Protein AF-A0A925FPP7-F1 (afdb_monomer_lite)

Structure (mmCIF, N/CA/C/O backbone):
data_AF-A0A925FPP7-F1
#
_entry.id   AF-A0A925FPP7-F1
#
loop_
_atom_site.group_PDB
_atom_site.id
_atom_site.type_symbol
_atom_site.label_atom_id
_atom_site.label_alt_id
_atom_site.label_comp_id
_atom_site.label_asym_id
_atom_site.label_entity_id
_atom_site.label_seq_id
_atom_site.pdbx_PDB_ins_code
_atom_site.Cartn_x
_atom_site.Cartn_y
_atom_site.Cartn_z
_atom_site.occupancy
_atom_site.B_iso_or_equiv
_atom_site.auth_seq_id
_atom_site.auth_comp_id
_atom_site.auth_asym_id
_atom_site.auth_atom_id
_atom_site.pdbx_PDB_model_num
ATOM 1 N N . MET A 1 1 ? 2.018 -11.901 3.552 1.00 64.12 1 MET A N 1
ATOM 2 C CA . MET A 1 1 ? 0.558 -11.932 3.790 1.00 64.12 1 MET A CA 1
ATOM 3 C C . MET A 1 1 ? 0.259 -12.116 5.276 1.00 64.12 1 MET A C 1
ATOM 5 O O . MET A 1 1 ? -0.372 -13.082 5.665 1.00 64.12 1 MET A O 1
ATOM 9 N N . ASN A 1 2 ? 0.713 -11.198 6.130 1.00 80.75 2 ASN A N 1
ATOM 10 C CA . ASN A 1 2 ? 0.509 -11.285 7.588 1.00 80.75 2 ASN A CA 1
ATOM 11 C C . ASN A 1 2 ? -0.369 -10.129 8.094 1.00 80.75 2 ASN A C 1
ATOM 13 O O . ASN A 1 2 ? -0.263 -9.711 9.239 1.00 80.75 2 ASN A O 1
ATOM 17 N N . GLY A 1 3 ? -1.180 -9.561 7.200 1.00 86.56 3 GLY A N 1
ATOM 18 C CA . GLY A 1 3 ? -2.056 -8.431 7.487 1.00 86.56 3 GLY A CA 1
ATOM 19 C C . GLY A 1 3 ? -1.361 -7.070 7.485 1.00 86.56 3 GLY A C 1
ATOM 20 O O . GLY A 1 3 ? -2.043 -6.071 7.618 1.00 86.56 3 GLY A O 1
ATOM 21 N N . GLY A 1 4 ? -0.040 -6.985 7.308 1.00 94.31 4 GLY A N 1
ATOM 22 C CA . GLY A 1 4 ? 0.621 -5.695 7.087 1.00 94.31 4 GLY A CA 1
ATOM 23 C C . GLY A 1 4 ? 0.183 -5.068 5.761 1.00 94.31 4 GLY A C 1
ATOM 24 O O . GLY A 1 4 ? 0.186 -5.756 4.738 1.00 94.31 4 GLY A O 1
ATOM 25 N N . LEU A 1 5 ? -0.178 -3.785 5.795 1.00 96.81 5 LEU A N 1
ATOM 26 C CA . LEU A 1 5 ? -0.475 -2.986 4.607 1.00 96.81 5 LEU A CA 1
ATOM 27 C C . LEU A 1 5 ? 0.808 -2.339 4.089 1.00 96.81 5 LEU A C 1
ATOM 29 O O . LEU A 1 5 ? 1.600 -1.821 4.875 1.00 96.81 5 LEU A O 1
ATOM 33 N N . ASN A 1 6 ? 1.017 -2.403 2.776 1.00 96.50 6 ASN A N 1
ATOM 34 C CA . ASN A 1 6 ? 2.127 -1.724 2.120 1.00 96.50 6 ASN A CA 1
ATOM 35 C C . ASN A 1 6 ? 1.731 -0.276 1.788 1.00 96.50 6 ASN A C 1
ATOM 37 O O . ASN A 1 6 ? 0.573 -0.011 1.459 1.00 96.50 6 ASN A O 1
ATOM 41 N N . PHE A 1 7 ? 2.701 0.629 1.907 1.00 96.88 7 PHE A N 1
ATOM 42 C CA . PHE A 1 7 ? 2.620 2.007 1.451 1.00 96.88 7 PHE A CA 1
ATOM 43 C C . PHE A 1 7 ? 3.973 2.407 0.855 1.00 96.88 7 PHE A C 1
ATOM 45 O O . PHE A 1 7 ? 4.945 2.606 1.586 1.00 96.88 7 PHE A O 1
ATOM 52 N N . SER A 1 8 ? 4.046 2.458 -0.472 1.00 94.25 8 SER A N 1
ATOM 53 C CA . SER A 1 8 ? 5.227 2.876 -1.230 1.00 94.25 8 SER A CA 1
ATOM 54 C C . SER A 1 8 ? 4.824 3.368 -2.618 1.00 94.25 8 SER A C 1
ATOM 56 O O . SER A 1 8 ? 3.664 3.249 -3.011 1.00 94.25 8 SER A O 1
ATOM 58 N N . ILE A 1 9 ? 5.792 3.857 -3.392 1.00 91.31 9 ILE A N 1
ATOM 59 C CA . ILE A 1 9 ? 5.627 4.032 -4.840 1.00 91.31 9 ILE A CA 1
ATOM 60 C C . ILE A 1 9 ? 5.285 2.698 -5.523 1.00 91.31 9 ILE A C 1
ATOM 62 O O . ILE A 1 9 ? 5.575 1.615 -4.992 1.00 91.31 9 ILE A O 1
ATOM 66 N N . LEU A 1 10 ? 4.682 2.779 -6.708 1.00 90.44 10 LEU A N 1
ATOM 67 C CA . LEU A 1 10 ? 4.349 1.626 -7.547 1.00 90.44 10 LEU A CA 1
ATOM 68 C C . LEU A 1 10 ? 5.563 1.142 -8.345 1.00 90.44 10 LEU A C 1
ATOM 70 O O . LEU A 1 10 ? 5.627 1.288 -9.561 1.00 90.44 10 LEU A O 1
ATOM 74 N N . ASP A 1 11 ? 6.508 0.527 -7.642 1.00 85.88 11 ASP A N 1
ATOM 75 C CA . ASP A 1 11 ? 7.695 -0.095 -8.231 1.00 85.88 11 ASP A CA 1
ATOM 76 C C . ASP A 1 11 ? 7.878 -1.542 -7.728 1.00 85.88 11 ASP A C 1
ATOM 78 O O . ASP A 1 11 ? 7.289 -1.978 -6.728 1.00 85.88 11 ASP A O 1
ATOM 82 N N . GLY A 1 12 ? 8.690 -2.319 -8.444 1.00 89.69 12 GLY A N 1
ATOM 83 C CA . GLY A 1 12 ? 9.041 -3.693 -8.112 1.00 89.69 12 GLY A CA 1
ATOM 84 C C . GLY A 1 12 ? 7.824 -4.614 -8.059 1.00 89.69 12 GLY A C 1
ATOM 85 O O . GLY A 1 12 ? 7.071 -4.727 -9.014 1.00 89.69 12 GLY A O 1
ATOM 86 N N . TRP A 1 13 ? 7.625 -5.308 -6.938 1.00 92.50 13 TRP A N 1
ATOM 87 C CA . TRP A 1 13 ? 6.475 -6.207 -6.775 1.00 92.50 13 TRP A CA 1
ATOM 88 C C . TRP A 1 13 ? 5.163 -5.452 -6.519 1.00 92.50 13 TRP A C 1
ATOM 90 O O . TRP A 1 13 ? 4.083 -6.025 -6.679 1.00 92.50 13 TRP A O 1
ATOM 100 N N . TRP A 1 14 ? 5.231 -4.187 -6.081 1.00 93.69 14 TRP A N 1
ATOM 101 C CA . TRP A 1 14 ? 4.037 -3.460 -5.660 1.00 93.69 14 TRP A CA 1
ATOM 102 C C . TRP A 1 14 ? 3.179 -3.044 -6.850 1.00 93.69 14 TRP A C 1
ATOM 104 O O . TRP A 1 14 ? 1.963 -3.200 -6.790 1.00 93.69 14 TRP A O 1
ATOM 114 N N . ILE A 1 15 ? 3.799 -2.671 -7.975 1.00 91.62 15 ILE A N 1
ATOM 115 C CA . ILE A 1 15 ? 3.082 -2.417 -9.235 1.00 91.62 15 ILE A CA 1
ATOM 116 C C . ILE A 1 15 ? 2.319 -3.654 -9.745 1.00 91.62 15 ILE A C 1
ATOM 118 O O . ILE A 1 15 ? 1.273 -3.526 -10.373 1.00 91.62 15 ILE A O 1
ATOM 122 N N . GLU A 1 16 ? 2.806 -4.863 -9.450 1.00 92.31 16 GLU A N 1
ATOM 123 C CA . GLU A 1 16 ? 2.156 -6.116 -9.854 1.00 92.31 16 GLU A CA 1
ATOM 124 C C . GLU A 1 16 ? 0.986 -6.495 -8.933 1.00 92.31 16 GLU A C 1
ATOM 126 O O . GLU A 1 16 ? 0.060 -7.195 -9.352 1.00 92.31 16 GLU A O 1
ATOM 131 N N . GLY A 1 17 ? 1.066 -6.110 -7.656 1.00 93.00 17 GLY A N 1
ATOM 132 C CA . GLY A 1 17 ? 0.172 -6.576 -6.597 1.00 93.00 17 GLY A CA 1
ATOM 133 C C . GLY A 1 17 ? -0.865 -5.561 -6.124 1.00 93.00 17 GLY A C 1
ATOM 134 O O . GLY A 1 17 ? -1.882 -5.972 -5.561 1.00 93.00 17 GLY A O 1
ATOM 135 N N . TYR A 1 18 ? -0.631 -4.262 -6.307 1.00 94.56 18 TYR A N 1
ATOM 136 C CA . TYR A 1 18 ? -1.523 -3.208 -5.831 1.00 94.56 18 TYR A CA 1
ATOM 137 C C . TYR A 1 18 ? -2.856 -3.209 -6.584 1.00 94.56 18 TYR A C 1
ATOM 139 O O . TYR A 1 18 ? -2.904 -3.349 -7.804 1.00 94.56 18 TYR A O 1
ATOM 147 N N . ASN A 1 19 ? -3.957 -3.052 -5.848 1.00 93.81 19 ASN A N 1
ATOM 148 C CA . ASN A 1 19 ? -5.300 -2.988 -6.429 1.00 93.81 19 ASN A CA 1
ATOM 149 C C . ASN A 1 19 ? -6.227 -1.993 -5.718 1.00 93.81 19 ASN A C 1
ATOM 151 O O . ASN A 1 19 ? -7.437 -2.211 -5.673 1.00 93.81 19 ASN A O 1
ATOM 155 N N . GLU A 1 20 ? -5.655 -0.943 -5.120 1.00 93.94 20 GLU A N 1
ATOM 156 C CA . GLU A 1 20 ? -6.357 0.151 -4.418 1.00 93.94 20 GLU A CA 1
ATOM 157 C C . GLU A 1 20 ? -7.008 -0.236 -3.079 1.00 93.94 20 GLU A C 1
ATOM 159 O O . GLU A 1 20 ? -7.118 0.594 -2.175 1.00 93.94 20 GLU A O 1
ATOM 164 N N . ILE A 1 21 ? -7.380 -1.506 -2.894 1.00 95.50 21 ILE A N 1
ATOM 165 C CA . ILE A 1 21 ? -8.070 -1.993 -1.689 1.00 95.50 21 ILE A CA 1
ATOM 166 C C . ILE A 1 21 ? -7.167 -2.791 -0.740 1.00 95.50 21 ILE A C 1
ATOM 168 O O . ILE A 1 21 ? -7.612 -3.184 0.342 1.00 95.50 21 ILE A O 1
ATOM 172 N N . ASN A 1 22 ? -5.924 -3.071 -1.141 1.00 95.69 22 ASN A N 1
ATOM 173 C CA . ASN A 1 22 ? -4.996 -3.972 -0.452 1.00 95.69 22 ASN A CA 1
ATOM 174 C C . ASN A 1 22 ? -3.731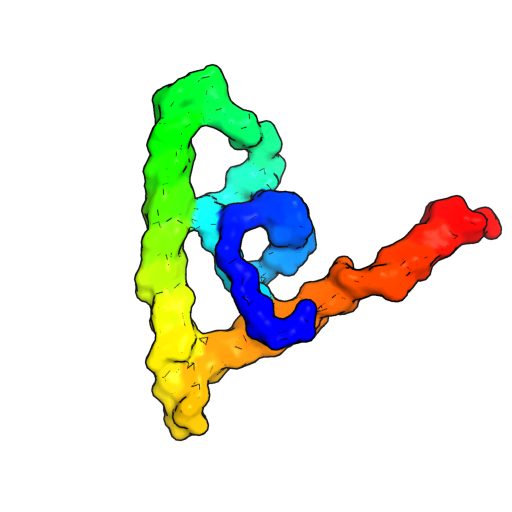 -3.294 0.108 1.00 95.69 22 ASN A C 1
ATOM 176 O O . ASN A 1 22 ? -2.811 -3.973 0.568 1.00 95.69 22 ASN A O 1
ATOM 180 N N . GLY A 1 23 ? -3.702 -1.965 0.098 1.00 96.12 23 GLY A N 1
ATOM 181 C CA . GLY A 1 23 ? -2.620 -1.137 0.613 1.00 96.12 23 GLY A CA 1
ATOM 182 C C . GLY A 1 23 ? -2.812 0.307 0.171 1.00 96.12 23 GLY A C 1
ATOM 183 O O . GLY A 1 23 ? -3.950 0.727 -0.047 1.00 96.12 23 GLY A O 1
ATOM 184 N N . PHE A 1 24 ? -1.705 1.028 0.040 1.00 96.44 24 PHE A N 1
ATOM 185 C CA . PHE A 1 24 ? -1.650 2.426 -0.371 1.00 96.44 24 PHE A CA 1
ATOM 186 C C . PHE A 1 24 ? -0.496 2.624 -1.361 1.00 96.44 24 PHE A C 1
ATOM 188 O O . PHE A 1 24 ? 0.487 1.876 -1.333 1.00 96.44 24 PHE A O 1
ATOM 195 N N . ALA A 1 25 ? -0.606 3.632 -2.218 1.00 94.81 25 ALA A N 1
ATOM 196 C CA . ALA A 1 25 ? 0.419 3.980 -3.192 1.00 94.81 25 ALA A CA 1
ATOM 197 C C . ALA A 1 25 ? 0.818 5.452 -3.049 1.00 94.81 25 ALA A C 1
ATOM 199 O O . ALA A 1 25 ? -0.001 6.273 -2.643 1.00 94.81 25 ALA A O 1
ATOM 200 N N . ILE A 1 26 ? 2.076 5.755 -3.363 1.00 93.25 26 ILE A N 1
ATOM 201 C CA . ILE A 1 26 ? 2.592 7.120 -3.516 1.00 93.25 26 ILE A CA 1
ATOM 202 C C . ILE A 1 26 ? 2.709 7.409 -5.013 1.00 93.25 26 ILE A C 1
ATOM 204 O O . ILE A 1 26 ? 3.122 6.529 -5.775 1.00 93.25 26 ILE A O 1
ATOM 208 N N . GLY A 1 27 ? 2.362 8.629 -5.406 1.00 85.25 27 GLY A N 1
ATOM 209 C CA . GLY A 1 27 ? 2.397 9.095 -6.784 1.00 85.25 27 GLY A CA 1
ATOM 210 C C . GLY A 1 27 ? 1.119 8.756 -7.552 1.00 85.25 27 GLY A C 1
ATOM 211 O O . GLY A 1 27 ? 0.131 8.254 -7.009 1.00 85.25 27 GLY A O 1
ATOM 212 N N . ASN A 1 28 ? 1.118 9.061 -8.847 1.00 69.94 28 ASN A N 1
ATOM 213 C CA . ASN A 1 28 ? -0.047 8.876 -9.703 1.00 69.94 28 ASN A CA 1
ATOM 214 C C . ASN A 1 28 ? 0.001 7.503 -10.401 1.00 69.94 28 ASN A C 1
ATOM 216 O O . ASN A 1 28 ? 0.997 7.162 -11.037 1.00 69.94 28 ASN A O 1
ATOM 220 N N . ASN A 1 29 ? -1.090 6.723 -10.361 1.00 62.09 29 ASN A N 1
ATOM 221 C CA . ASN A 1 29 ? -1.154 5.382 -10.980 1.00 62.09 29 ASN A CA 1
ATOM 222 C C . ASN A 1 29 ? -0.782 5.384 -12.480 1.00 62.09 29 ASN A C 1
ATOM 224 O O . ASN A 1 29 ? -0.337 4.367 -13.011 1.00 62.09 29 ASN A O 1
ATOM 228 N N . ALA A 1 30 ? -0.973 6.513 -13.171 1.00 57.12 30 ALA A N 1
ATOM 229 C CA . ALA A 1 30 ? -0.609 6.673 -14.577 1.00 57.12 30 ALA A CA 1
ATOM 230 C C . ALA A 1 30 ? 0.913 6.613 -14.811 1.00 57.12 30 ALA A C 1
ATOM 232 O O . ALA A 1 30 ? 1.353 6.047 -15.815 1.00 57.12 30 ALA A O 1
ATOM 233 N N . GLU A 1 31 ? 1.710 7.133 -13.877 1.00 56.12 31 GLU A N 1
ATOM 234 C CA . GLU A 1 31 ? 3.167 7.245 -14.013 1.00 56.12 31 GLU A CA 1
ATOM 235 C C . GLU A 1 31 ? 3.890 5.929 -13.745 1.00 56.12 31 GLU A C 1
ATOM 237 O O . GLU A 1 31 ? 4.914 5.657 -14.363 1.00 56.12 31 GLU A O 1
ATOM 242 N N . ALA A 1 32 ? 3.294 5.048 -12.940 1.00 52.19 32 ALA A N 1
ATOM 243 C CA . ALA A 1 32 ? 3.803 3.699 -12.696 1.00 52.19 32 ALA A CA 1
ATOM 244 C C . ALA A 1 32 ? 3.962 2.873 -13.988 1.00 52.19 32 ALA A C 1
ATOM 246 O O . ALA A 1 32 ? 4.821 2.001 -14.084 1.00 52.19 32 ALA A O 1
ATOM 247 N N . THR A 1 33 ? 3.136 3.141 -15.007 1.00 48.62 33 THR A N 1
ATOM 248 C CA . THR A 1 33 ? 3.181 2.428 -16.299 1.00 48.62 33 THR A CA 1
ATOM 249 C C . THR A 1 33 ? 4.120 3.061 -17.323 1.00 48.62 33 THR A C 1
ATOM 251 O O . THR A 1 33 ? 4.449 2.437 -18.336 1.00 48.62 33 THR A O 1
ATOM 254 N N . SER A 1 34 ? 4.563 4.292 -17.074 1.00 51.91 34 SER A N 1
ATOM 255 C CA . SER A 1 34 ? 5.587 4.942 -17.874 1.00 51.91 34 SER A CA 1
ATOM 256 C C . SER A 1 34 ? 6.941 4.654 -17.242 1.00 51.91 34 SER A C 1
ATOM 258 O O . SER A 1 34 ? 7.192 5.052 -16.114 1.00 51.91 34 SER A O 1
ATOM 260 N N . ASN A 1 35 ? 7.842 3.992 -17.972 1.00 48.62 35 ASN A N 1
ATOM 261 C CA . ASN A 1 35 ? 9.247 3.801 -17.582 1.00 48.62 35 ASN A CA 1
ATOM 262 C C . ASN A 1 35 ? 10.033 5.135 -17.568 1.00 48.62 35 ASN A C 1
ATOM 264 O O . ASN A 1 35 ? 11.175 5.193 -18.024 1.00 48.62 35 ASN A O 1
ATOM 268 N N . THR A 1 36 ? 9.425 6.223 -17.103 1.00 51.66 36 THR A N 1
ATOM 269 C CA . THR A 1 36 ? 10.038 7.536 -16.915 1.00 51.66 36 THR A CA 1
ATOM 270 C C . THR A 1 36 ? 10.781 7.512 -15.583 1.00 51.66 36 THR A C 1
ATOM 272 O O . THR A 1 36 ? 10.499 8.248 -14.647 1.00 51.66 36 THR A O 1
ATOM 275 N N . SER A 1 37 ? 11.707 6.568 -15.458 1.00 55.09 37 SER A N 1
ATOM 276 C CA . SER A 1 37 ? 12.649 6.522 -14.353 1.00 55.09 37 SER A CA 1
ATOM 277 C C . SER A 1 37 ? 13.614 7.693 -14.521 1.00 55.09 37 SER A C 1
ATOM 279 O O . SER A 1 37 ? 14.391 7.698 -15.477 1.00 55.09 37 SER A O 1
ATOM 281 N N . SER A 1 38 ? 13.552 8.642 -13.582 1.00 58.47 38 SER A N 1
ATOM 282 C CA . SER A 1 38 ? 14.313 9.898 -13.482 1.00 58.47 38 SER A CA 1
ATOM 283 C C . SER A 1 38 ? 14.041 10.926 -14.585 1.00 58.47 38 SER A C 1
ATOM 285 O O . SER A 1 38 ? 14.170 10.641 -15.774 1.00 58.47 38 SER A O 1
ATOM 287 N N . GLY A 1 39 ? 13.702 12.149 -14.172 1.00 60.72 39 GLY A N 1
ATOM 288 C CA . GLY A 1 39 ? 13.650 13.305 -15.059 1.00 60.72 39 GLY A CA 1
ATOM 289 C C . GLY A 1 39 ? 14.991 13.506 -15.771 1.00 60.72 39 GLY A C 1
ATOM 290 O O . GLY A 1 39 ? 16.050 13.200 -15.215 1.00 60.72 39 GLY A O 1
ATOM 291 N N . GLU A 1 40 ? 14.962 14.014 -17.007 1.00 71.06 40 GLU A N 1
ATOM 292 C CA . GLU A 1 40 ? 16.157 14.147 -17.861 1.00 71.06 40 GLU A CA 1
ATOM 293 C C . GLU A 1 40 ? 17.217 15.096 -17.263 1.00 71.06 40 GLU A C 1
ATOM 295 O O . GLU A 1 40 ? 18.369 15.119 -17.704 1.00 71.06 40 GLU A O 1
ATOM 300 N N . ASN A 1 41 ? 16.834 15.887 -16.256 1.00 78.19 41 ASN A N 1
ATOM 301 C CA . ASN A 1 41 ? 17.679 16.834 -15.545 1.00 78.19 41 ASN A CA 1
ATOM 302 C C . ASN A 1 41 ? 17.247 17.005 -14.071 1.00 78.19 41 ASN A C 1
ATOM 304 O O . ASN A 1 41 ? 16.202 16.522 -13.635 1.00 78.19 41 ASN A O 1
ATOM 308 N N . ASP A 1 42 ? 18.052 17.737 -13.298 1.00 80.06 42 ASP A N 1
ATOM 309 C CA . ASP A 1 42 ? 17.803 17.996 -11.871 1.00 80.06 42 ASP A CA 1
ATOM 310 C C . ASP A 1 42 ? 16.499 18.769 -11.600 1.00 80.06 42 ASP A C 1
ATOM 312 O O . ASP A 1 42 ? 15.900 18.604 -10.540 1.00 80.06 42 ASP A O 1
ATOM 316 N N . ALA A 1 43 ? 16.052 19.617 -12.534 1.00 81.69 43 ALA A N 1
ATOM 317 C CA . ALA A 1 43 ? 14.823 20.390 -12.365 1.00 81.69 43 ALA A CA 1
ATOM 318 C C . ALA A 1 43 ? 13.580 19.498 -12.480 1.00 81.69 43 ALA A C 1
ATOM 320 O O . ALA A 1 43 ? 12.657 19.649 -11.685 1.00 81.69 43 ALA A O 1
ATOM 321 N N . ASP A 1 44 ? 13.588 18.544 -13.410 1.00 77.81 44 ASP A N 1
ATOM 322 C CA . ASP A 1 44 ? 12.502 17.580 -13.591 1.00 77.81 44 ASP A CA 1
ATOM 323 C C . ASP A 1 44 ? 12.405 16.632 -12.387 1.00 77.81 44 ASP A C 1
ATOM 325 O O . ASP A 1 44 ? 11.315 16.392 -11.874 1.00 77.81 44 ASP A O 1
ATOM 329 N N . ASN A 1 45 ? 13.547 16.171 -11.859 1.00 80.38 45 ASN A N 1
ATOM 330 C CA . ASN A 1 45 ? 13.567 15.362 -10.635 1.00 80.38 45 ASN A CA 1
ATOM 331 C C . ASN A 1 45 ? 13.018 16.135 -9.423 1.00 80.38 45 ASN A C 1
ATOM 333 O O . ASN A 1 45 ? 12.270 15.574 -8.631 1.00 80.38 45 ASN A O 1
ATOM 337 N N . ALA A 1 46 ? 13.319 17.433 -9.299 1.00 85.94 46 ALA A N 1
ATOM 338 C CA . ALA A 1 46 ? 12.793 18.252 -8.206 1.00 85.94 46 ALA A CA 1
ATOM 339 C C . ALA A 1 46 ? 11.266 18.452 -8.271 1.00 85.94 46 ALA A C 1
ATOM 341 O O . ALA A 1 46 ? 10.632 18.628 -7.230 1.00 85.94 46 ALA A O 1
ATOM 342 N N . VAL A 1 47 ? 10.677 18.446 -9.473 1.00 85.88 47 VAL A N 1
ATOM 343 C CA . VAL A 1 47 ? 9.216 18.485 -9.647 1.00 85.88 47 VAL A CA 1
ATOM 344 C C . VAL A 1 47 ? 8.601 17.161 -9.202 1.00 85.88 47 VAL A C 1
ATOM 346 O O . VAL A 1 47 ? 7.699 17.182 -8.370 1.00 85.88 47 VAL A O 1
ATOM 349 N N . MET A 1 48 ? 9.143 16.033 -9.670 1.00 83.00 48 MET A N 1
ATOM 350 C CA . MET A 1 48 ? 8.673 14.700 -9.272 1.00 83.00 48 MET A CA 1
ATOM 351 C C . MET A 1 48 ? 8.766 14.495 -7.755 1.00 83.00 48 MET A C 1
ATOM 353 O O . MET A 1 48 ? 7.801 14.070 -7.132 1.00 83.00 48 MET A O 1
ATOM 357 N N . ASP A 1 49 ? 9.886 14.883 -7.136 1.00 86.88 49 ASP A N 1
ATOM 358 C CA . ASP A 1 49 ? 10.064 14.807 -5.681 1.00 86.88 49 ASP A CA 1
ATOM 359 C C . ASP A 1 49 ? 8.994 15.616 -4.926 1.00 86.88 49 ASP A C 1
ATOM 361 O O . ASP A 1 49 ? 8.530 15.207 -3.858 1.00 86.88 49 ASP A O 1
ATOM 365 N N . ALA A 1 50 ? 8.601 16.780 -5.456 1.00 90.31 50 ALA A N 1
ATOM 366 C CA . ALA A 1 50 ? 7.564 17.611 -4.854 1.00 90.31 50 ALA A CA 1
ATOM 367 C C . ALA A 1 50 ? 6.170 16.976 -4.990 1.00 90.31 50 ALA A C 1
ATOM 369 O O . ALA A 1 50 ? 5.399 17.004 -4.029 1.00 90.31 50 ALA A O 1
ATOM 370 N N . GLU A 1 51 ? 5.868 16.380 -6.143 1.00 89.62 51 GLU A N 1
ATOM 371 C CA . GLU A 1 51 ? 4.607 15.677 -6.405 1.00 89.62 51 GLU A CA 1
ATOM 372 C C . GLU A 1 51 ? 4.485 14.396 -5.562 1.00 89.62 51 GLU A C 1
ATOM 374 O O . GLU A 1 51 ? 3.454 14.171 -4.919 1.00 89.62 51 GLU A O 1
ATOM 379 N N . ASP A 1 52 ? 5.552 13.599 -5.466 1.00 90.12 52 ASP A N 1
ATOM 380 C CA . ASP A 1 52 ? 5.615 12.413 -4.607 1.00 90.12 52 ASP A CA 1
ATOM 381 C C . ASP A 1 52 ? 5.476 12.785 -3.128 1.00 90.12 52 ASP A C 1
ATOM 383 O O . ASP A 1 52 ? 4.769 12.108 -2.375 1.00 90.12 52 ASP A O 1
ATOM 387 N N . ALA A 1 53 ? 6.105 13.883 -2.693 1.00 93.50 53 ALA A N 1
ATOM 388 C CA . ALA A 1 53 ? 5.949 14.386 -1.333 1.00 93.50 53 ALA A CA 1
ATOM 389 C C . ALA A 1 53 ? 4.500 14.812 -1.052 1.00 93.50 53 ALA A C 1
ATOM 391 O O . ALA A 1 53 ? 3.951 14.452 -0.009 1.00 93.50 53 ALA A O 1
ATOM 392 N N . GLU A 1 54 ? 3.863 15.546 -1.967 1.00 95.19 54 GLU A N 1
ATOM 393 C CA . GLU A 1 54 ? 2.456 15.938 -1.834 1.00 95.19 54 GLU A CA 1
ATOM 394 C C . GLU A 1 54 ? 1.538 14.711 -1.760 1.00 95.19 54 GLU A C 1
ATOM 396 O O . GLU A 1 54 ? 0.690 14.631 -0.866 1.00 95.19 54 GLU A O 1
ATOM 401 N N . SER A 1 55 ? 1.749 13.718 -2.628 1.00 94.56 55 SER A N 1
ATOM 402 C CA . SER A 1 55 ? 1.008 12.455 -2.600 1.00 94.56 55 SER A CA 1
ATOM 403 C C . SER A 1 55 ? 1.204 11.709 -1.279 1.00 94.56 55 SER A C 1
ATOM 405 O O . SER A 1 55 ? 0.222 11.320 -0.64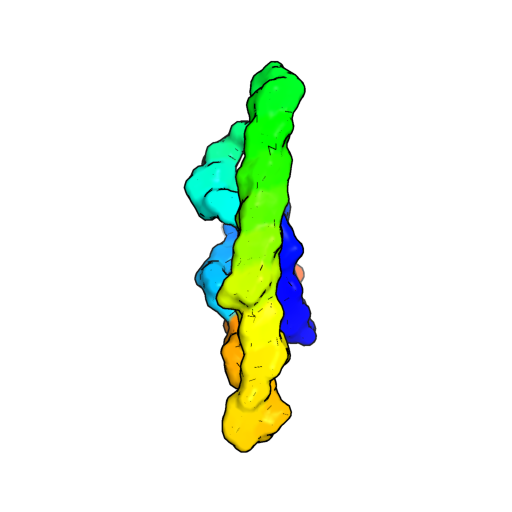7 1.00 94.56 55 SER A O 1
ATOM 407 N N . LEU A 1 56 ? 2.448 11.577 -0.809 1.00 95.81 56 LEU A N 1
ATOM 408 C CA . LEU A 1 56 ? 2.774 10.933 0.462 1.00 95.81 56 LEU A CA 1
ATOM 409 C C . LEU A 1 56 ? 2.009 11.578 1.626 1.00 95.81 56 LEU A C 1
ATOM 411 O O . LEU A 1 56 ? 1.377 10.871 2.417 1.00 95.81 56 LEU A O 1
ATOM 415 N N . TYR A 1 57 ? 2.062 12.909 1.742 1.00 97.44 57 TYR A N 1
ATOM 416 C CA . TYR A 1 57 ? 1.379 13.626 2.819 1.00 97.44 57 TYR A CA 1
ATOM 417 C C . TYR A 1 57 ? -0.139 13.533 2.693 1.00 97.44 57 TYR A C 1
ATOM 419 O O . TYR A 1 57 ? -0.808 13.257 3.688 1.00 97.44 57 TYR A O 1
ATOM 427 N N . SER A 1 58 ? -0.676 13.696 1.484 1.00 97.25 58 SER A N 1
ATOM 428 C CA . SER A 1 58 ? -2.113 13.617 1.235 1.00 97.25 58 SER A CA 1
ATOM 429 C C . SER A 1 58 ? -2.675 12.238 1.583 1.00 97.25 58 SER A C 1
ATOM 431 O O . SER A 1 58 ? -3.667 12.148 2.305 1.00 97.25 58 SER A O 1
ATOM 433 N N . THR A 1 59 ? -2.022 11.154 1.155 1.00 96.94 59 THR A N 1
ATOM 434 C CA . THR A 1 59 ? -2.456 9.785 1.470 1.00 96.94 59 THR A CA 1
ATOM 435 C C . THR A 1 59 ? -2.323 9.483 2.963 1.00 96.94 59 THR A C 1
ATOM 437 O O . THR A 1 59 ? -3.185 8.817 3.540 1.00 96.94 59 THR A O 1
ATOM 440 N N . LEU A 1 60 ? -1.294 10.006 3.639 1.00 97.75 60 LEU A N 1
ATOM 441 C CA . LEU A 1 60 ? -1.190 9.883 5.094 1.00 97.75 60 LEU A CA 1
ATOM 442 C C . LEU A 1 60 ? -2.347 10.583 5.810 1.00 97.75 60 LEU A C 1
ATOM 444 O O . LEU A 1 60 ? -3.009 9.962 6.642 1.00 97.75 60 LEU A O 1
ATOM 448 N N . GLU A 1 61 ? -2.583 11.855 5.494 1.00 98.19 61 GLU A N 1
ATOM 449 C CA . GLU A 1 61 ? -3.561 12.706 6.175 1.00 98.19 61 GLU A CA 1
ATOM 450 C C . GLU A 1 61 ? -5.003 12.282 5.894 1.00 98.19 61 GLU A C 1
ATOM 452 O O . GLU A 1 61 ? -5.814 12.201 6.818 1.00 98.19 61 GLU A O 1
ATOM 457 N N . ASN A 1 62 ? -5.315 11.982 4.634 1.00 97.50 62 ASN A N 1
ATOM 458 C CA . ASN A 1 62 ? -6.689 11.797 4.181 1.00 97.50 62 ASN A CA 1
ATOM 459 C C . ASN A 1 62 ? -7.131 10.328 4.142 1.00 97.50 62 ASN A C 1
ATOM 461 O O . ASN A 1 62 ? -8.333 10.071 4.170 1.00 97.50 62 ASN A O 1
ATOM 465 N N . GLU A 1 63 ? -6.200 9.366 4.104 1.00 96.44 63 GLU A N 1
ATOM 466 C CA . GLU A 1 63 ? -6.534 7.939 3.983 1.00 96.44 63 GLU A CA 1
ATOM 467 C C . GLU A 1 63 ? -5.987 7.096 5.140 1.00 96.44 63 GLU A C 1
ATOM 469 O O . GLU A 1 63 ? -6.757 6.486 5.881 1.00 96.44 63 GLU A O 1
ATOM 474 N N . ILE A 1 64 ? -4.664 7.060 5.335 1.00 97.75 64 ILE A N 1
ATOM 475 C CA . ILE A 1 64 ? -4.019 6.125 6.274 1.00 97.75 64 ILE A CA 1
ATOM 476 C C . ILE A 1 64 ? -4.364 6.461 7.725 1.00 97.75 64 ILE A C 1
ATOM 478 O O . ILE A 1 64 ? -4.780 5.577 8.480 1.00 97.75 64 ILE A O 1
ATOM 482 N N . ILE A 1 65 ? -4.179 7.721 8.133 1.00 98.00 65 ILE A N 1
ATOM 483 C CA . ILE A 1 65 ? -4.432 8.158 9.511 1.00 98.00 65 ILE A CA 1
ATOM 484 C C . ILE A 1 65 ? -5.917 7.961 9.869 1.00 98.00 65 ILE A C 1
ATOM 486 O O . ILE A 1 65 ? -6.178 7.319 10.893 1.00 98.00 65 ILE A O 1
ATOM 490 N N . PRO A 1 66 ? -6.895 8.408 9.052 1.00 97.31 66 PRO A N 1
ATOM 491 C CA . PRO A 1 66 ? -8.307 8.138 9.305 1.00 97.31 66 PRO A CA 1
ATOM 492 C C . PRO A 1 66 ? -8.628 6.645 9.357 1.00 97.31 66 PRO A C 1
ATOM 494 O O . PRO A 1 66 ? -9.244 6.210 10.325 1.00 97.31 66 PRO A O 1
ATOM 497 N N . ALA A 1 67 ? -8.169 5.840 8.395 1.00 96.56 67 ALA A N 1
ATOM 498 C CA . ALA A 1 67 ? -8.475 4.410 8.366 1.00 96.56 67 ALA A CA 1
ATOM 499 C C . ALA A 1 67 ? -7.961 3.675 9.615 1.00 96.56 67 ALA A C 1
ATOM 501 O O . ALA A 1 67 ? -8.629 2.770 10.118 1.00 96.56 67 ALA A O 1
ATOM 502 N N . PHE A 1 68 ? -6.785 4.058 10.124 1.00 96.81 68 PHE A N 1
ATOM 503 C CA . PHE A 1 68 ? -6.174 3.429 11.294 1.00 96.81 68 PHE A CA 1
ATOM 504 C C . PHE A 1 68 ? -6.797 3.880 12.623 1.00 96.81 68 PHE A C 1
ATOM 506 O O . PHE A 1 68 ? -6.981 3.057 13.521 1.00 96.81 68 PHE A O 1
ATOM 513 N N . TYR A 1 69 ? -7.110 5.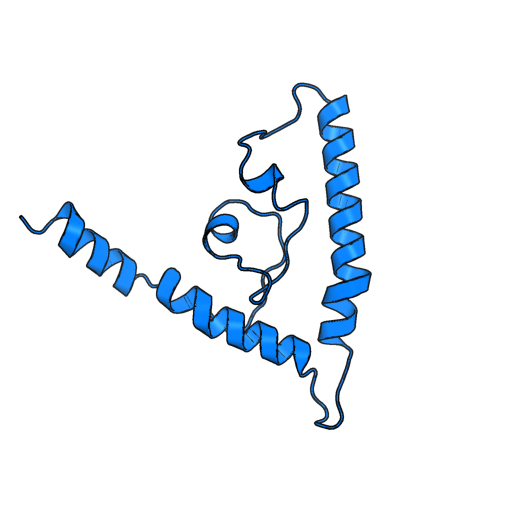172 12.770 1.00 97.25 69 TYR A N 1
ATOM 514 C CA . TYR A 1 69 ? -7.591 5.745 14.034 1.00 97.25 69 TYR A CA 1
ATOM 515 C C . TYR A 1 69 ? -9.115 5.877 14.135 1.00 97.25 69 TYR A C 1
ATOM 517 O O . TYR A 1 69 ? -9.620 6.134 15.229 1.00 97.25 69 TYR A O 1
ATOM 525 N N . ASN A 1 70 ? -9.861 5.695 13.044 1.00 96.00 70 ASN A N 1
ATOM 526 C CA . ASN A 1 70 ? -11.319 5.675 13.079 1.00 96.00 70 ASN A CA 1
ATOM 527 C C . ASN A 1 70 ? -11.815 4.347 13.662 1.00 96.00 70 ASN A C 1
ATOM 529 O O . ASN A 1 70 ? -11.965 3.344 12.964 1.00 96.00 70 ASN A O 1
ATOM 533 N N . ILE A 1 71 ? -12.037 4.347 14.973 1.00 95.69 71 ILE A N 1
ATOM 534 C CA . ILE A 1 71 ? -12.537 3.196 15.716 1.00 95.69 71 ILE A CA 1
ATOM 535 C C . ILE A 1 71 ? -14.065 3.205 15.663 1.00 95.69 71 ILE A C 1
ATOM 537 O O . ILE A 1 71 ? -14.701 4.126 16.176 1.00 95.69 71 ILE A O 1
ATOM 541 N N . GLY A 1 72 ? -14.644 2.175 15.046 1.00 89.69 72 GLY A N 1
ATOM 542 C CA . GLY A 1 72 ? -16.092 2.012 14.949 1.00 89.69 72 GLY A CA 1
ATOM 543 C C . GLY A 1 72 ? -16.734 1.558 16.261 1.00 89.69 72 GLY A C 1
ATOM 544 O O . GLY A 1 72 ? -16.064 1.316 17.269 1.00 89.69 72 GLY A O 1
ATOM 545 N N . ASP A 1 73 ? -18.050 1.351 16.228 1.00 91.06 73 ASP A N 1
ATOM 546 C CA . ASP A 1 73 ? -18.842 0.889 17.381 1.00 91.06 73 ASP A CA 1
ATOM 547 C C . ASP A 1 73 ? -18.373 -0.471 17.935 1.00 91.06 73 ASP A C 1
ATOM 549 O O . ASP A 1 73 ? -18.614 -0.802 19.097 1.00 91.06 73 ASP A O 1
ATOM 553 N N . SER A 1 74 ? -17.682 -1.264 17.109 1.00 91.06 74 SER A N 1
ATOM 554 C CA . SER A 1 74 ? -17.070 -2.547 17.468 1.00 91.06 74 SER A CA 1
ATOM 555 C C . SER A 1 74 ? -15.829 -2.410 18.365 1.00 91.06 74 SER A C 1
ATOM 557 O O . SER A 1 74 ? -15.331 -3.414 18.879 1.00 91.06 74 SER A O 1
ATOM 559 N N . GLY A 1 75 ? -15.315 -1.189 18.553 1.00 95.12 75 GLY A N 1
ATOM 560 C CA . GLY A 1 75 ? -14.055 -0.927 19.245 1.00 95.12 75 GLY A CA 1
ATOM 561 C C . GLY A 1 75 ? -12.814 -1.231 18.399 1.00 95.12 75 GLY A C 1
ATOM 562 O O . GLY A 1 75 ? -11.711 -1.283 18.944 1.00 95.12 75 GLY A O 1
ATOM 563 N N . LEU A 1 76 ? -12.973 -1.433 17.086 1.00 96.06 76 LEU A N 1
ATOM 564 C CA . LEU A 1 76 ? -11.894 -1.750 16.150 1.00 96.06 76 LEU A CA 1
ATOM 565 C C . LEU A 1 76 ? -11.918 -0.830 14.910 1.00 96.06 76 LEU A C 1
ATOM 567 O O . LEU A 1 76 ? -12.976 -0.306 14.555 1.00 96.06 76 LEU A O 1
ATOM 571 N N . PRO A 1 77 ? -10.771 -0.638 14.228 1.00 96.88 77 PRO A N 1
ATOM 572 C CA . PRO A 1 77 ? -10.713 0.111 12.976 1.00 96.88 77 PRO A CA 1
ATOM 573 C C . PRO A 1 77 ? -11.172 -0.774 11.809 1.00 96.88 77 PRO A C 1
ATOM 575 O O . PRO A 1 77 ? -10.376 -1.475 11.177 1.00 96.88 77 PRO A O 1
AT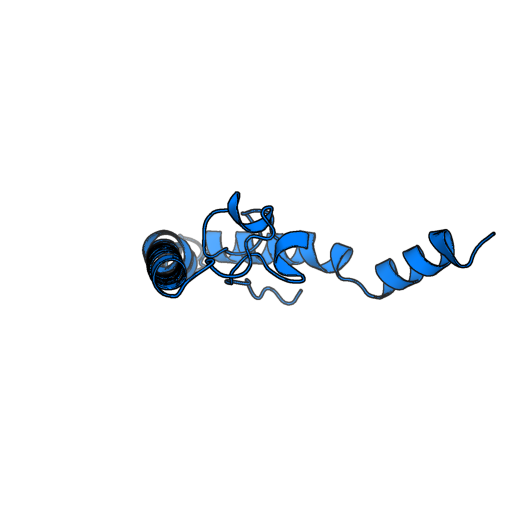OM 578 N N . ASP A 1 78 ? -12.480 -0.785 11.550 1.00 96.12 78 ASP A N 1
ATOM 579 C CA . ASP A 1 78 ? -13.107 -1.694 10.581 1.00 96.12 78 ASP A CA 1
ATOM 580 C C . ASP A 1 78 ? -12.564 -1.505 9.154 1.00 96.12 78 ASP A C 1
ATOM 582 O O . ASP A 1 78 ? -12.333 -2.490 8.448 1.00 96.12 78 ASP A O 1
ATOM 586 N N . GLU A 1 79 ? -12.292 -0.261 8.744 1.00 95.56 79 GLU A N 1
ATOM 587 C CA . GLU A 1 79 ? -11.706 0.043 7.434 1.00 95.56 79 GLU A CA 1
ATOM 588 C C . GLU A 1 79 ? -10.291 -0.535 7.301 1.00 95.56 79 GLU A C 1
ATOM 590 O O . GLU A 1 79 ? -9.997 -1.254 6.340 1.00 95.56 79 GLU A O 1
ATOM 595 N N . TRP A 1 80 ? -9.432 -0.287 8.295 1.00 97.38 80 TRP A N 1
ATOM 596 C CA . TRP A 1 80 ? -8.076 -0.827 8.323 1.00 97.38 80 TRP A CA 1
ATOM 597 C C . TRP A 1 80 ? -8.088 -2.352 8.263 1.00 97.38 80 TRP A C 1
ATOM 599 O O . TRP A 1 80 ? -7.419 -2.950 7.423 1.00 97.38 80 TRP A O 1
ATOM 609 N N . ILE A 1 81 ? -8.909 -2.999 9.097 1.00 96.81 81 ILE A N 1
ATOM 610 C CA . ILE A 1 81 ? -9.053 -4.461 9.116 1.00 96.81 81 ILE A CA 1
ATOM 611 C C . ILE A 1 81 ? -9.574 -4.980 7.770 1.00 96.81 81 ILE A C 1
ATOM 613 O O 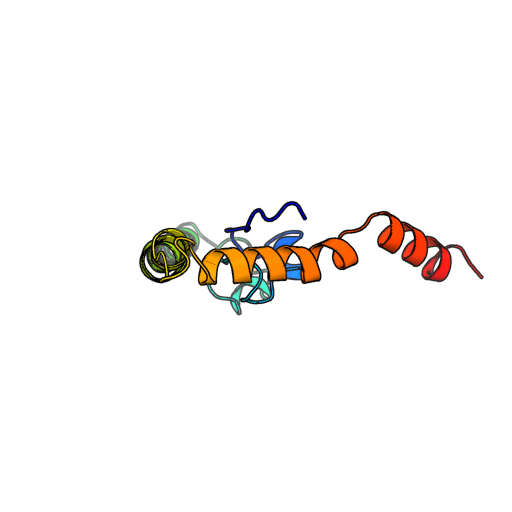. ILE A 1 81 ? -9.122 -6.030 7.303 1.00 96.81 81 ILE A O 1
ATOM 617 N N . GLY A 1 82 ? -10.507 -4.267 7.138 1.00 96.69 82 GLY A N 1
ATOM 618 C CA . GLY A 1 82 ? -10.994 -4.567 5.794 1.00 96.69 82 GLY A CA 1
ATOM 619 C C . GLY A 1 82 ? -9.856 -4.596 4.776 1.00 96.69 82 GLY A C 1
ATOM 620 O O . GLY A 1 82 ? -9.653 -5.615 4.109 1.00 96.69 82 GLY A O 1
ATOM 621 N N . ARG A 1 83 ? -9.043 -3.534 4.729 1.00 97.38 83 ARG A N 1
ATOM 622 C CA . ARG A 1 83 ? -7.846 -3.476 3.878 1.00 97.38 83 ARG A CA 1
ATOM 623 C C . ARG A 1 83 ? -6.858 -4.593 4.216 1.00 97.38 83 ARG A C 1
ATOM 625 O O . ARG A 1 83 ? -6.366 -5.252 3.303 1.00 97.38 83 ARG A O 1
ATOM 632 N N . MET A 1 84 ? -6.608 -4.885 5.500 1.00 97.81 84 MET A N 1
ATOM 633 C CA . MET A 1 84 ? -5.722 -5.990 5.907 1.00 97.81 84 MET A CA 1
ATOM 634 C C . MET A 1 84 ? -6.215 -7.329 5.345 1.00 97.81 84 MET A C 1
ATOM 636 O O . MET A 1 84 ? -5.427 -8.103 4.807 1.00 97.81 84 MET A O 1
ATOM 640 N N . LYS A 1 85 ? -7.521 -7.613 5.430 1.00 97.38 85 LYS A N 1
ATOM 641 C CA . LYS A 1 85 ? -8.127 -8.839 4.882 1.00 97.38 85 LYS A CA 1
ATOM 642 C C . LYS A 1 85 ? -8.031 -8.901 3.358 1.00 97.38 85 LYS A C 1
ATOM 644 O O . LYS A 1 85 ? -7.767 -9.979 2.821 1.00 97.38 85 LYS A O 1
ATOM 649 N N . ASN A 1 86 ? -8.196 -7.774 2.670 1.00 97.19 86 ASN A N 1
ATOM 650 C CA . ASN A 1 86 ? -7.995 -7.692 1.224 1.00 97.19 86 ASN A CA 1
ATOM 651 C C . ASN A 1 86 ? -6.537 -7.982 0.861 1.00 97.19 86 ASN A C 1
ATOM 653 O O . ASN A 1 86 ? -6.288 -8.869 0.051 1.00 97.19 86 ASN A O 1
ATOM 657 N N . ALA A 1 87 ? -5.580 -7.343 1.540 1.00 96.88 87 ALA A N 1
ATOM 658 C CA . ALA A 1 87 ? -4.150 -7.602 1.380 1.00 96.88 87 ALA A CA 1
ATOM 659 C C . ALA A 1 87 ? -3.792 -9.064 1.605 1.00 96.88 87 ALA A C 1
ATOM 661 O O . ALA A 1 87 ? -3.002 -9.639 0.854 1.00 96.88 87 ALA A O 1
ATOM 662 N N . LEU A 1 88 ? -4.408 -9.699 2.604 1.00 96.75 88 LEU A N 1
ATOM 663 C CA . LEU A 1 88 ? -4.257 -11.129 2.790 1.00 96.75 88 LEU A CA 1
ATOM 664 C C . LEU A 1 88 ? -4.756 -11.880 1.544 1.00 96.75 88 LEU A C 1
ATOM 666 O O . LEU A 1 88 ? -3.996 -12.587 0.885 1.00 96.75 88 LEU A O 1
ATOM 670 N N . THR A 1 89 ? -6.022 -11.686 1.197 1.00 96.31 89 THR A N 1
ATOM 671 C CA . THR A 1 89 ? -6.723 -12.472 0.175 1.00 96.31 89 THR A CA 1
ATOM 672 C C . THR A 1 89 ? -6.117 -12.322 -1.221 1.00 96.31 89 THR A C 1
ATOM 674 O O . THR A 1 89 ? -6.054 -13.302 -1.958 1.00 96.31 89 THR A O 1
ATOM 677 N N . THR A 1 90 ? -5.645 -11.130 -1.588 1.00 95.75 90 THR A N 1
ATOM 678 C CA . THR A 1 90 ? -5.166 -10.852 -2.948 1.00 95.75 90 THR A CA 1
ATOM 679 C C . THR A 1 90 ? -3.686 -11.184 -3.113 1.00 95.75 90 THR A C 1
ATOM 681 O O . THR A 1 90 ? -3.301 -11.760 -4.126 1.00 95.75 90 THR A O 1
ATOM 684 N N . LEU A 1 91 ? -2.847 -10.878 -2.114 1.00 95.94 91 LEU A N 1
ATOM 685 C CA . LEU A 1 91 ? -1.393 -10.941 -2.288 1.00 95.94 91 LEU A CA 1
ATOM 686 C C . LEU A 1 91 ? -0.818 -12.344 -2.075 1.00 95.94 91 LEU A C 1
ATOM 688 O O . LEU A 1 91 ? 0.065 -12.754 -2.817 1.00 95.94 91 LEU A O 1
ATOM 692 N N . THR A 1 92 ? -1.280 -13.135 -1.103 1.00 95.38 92 THR A N 1
ATOM 693 C CA . THR A 1 92 ? -0.668 -14.471 -0.906 1.00 95.38 92 THR A CA 1
ATOM 694 C C . THR A 1 92 ? -0.792 -15.428 -2.060 1.00 95.38 92 THR A C 1
ATOM 696 O O . THR A 1 92 ? 0.223 -16.043 -2.384 1.00 95.38 92 THR A O 1
ATOM 699 N N . PRO A 1 93 ? -1.971 -15.617 -2.682 1.00 93.94 93 PRO A N 1
ATOM 700 C CA . PRO A 1 93 ? -2.029 -16.534 -3.809 1.00 93.94 93 PRO A CA 1
ATOM 701 C C . PRO A 1 93 ? -1.121 -16.038 -4.942 1.00 93.94 93 PRO A C 1
ATOM 703 O O . PRO A 1 93 ? -0.465 -16.847 -5.594 1.00 93.94 93 PRO A O 1
ATOM 706 N N . GLN A 1 94 ? -1.015 -14.717 -5.121 1.00 93.44 94 GLN A N 1
ATOM 707 C CA . GLN A 1 94 ? -0.188 -14.085 -6.146 1.00 93.44 94 GLN A CA 1
ATOM 708 C C . GLN A 1 94 ? 1.316 -14.057 -5.829 1.00 93.44 94 GLN A C 1
ATOM 710 O O . GLN A 1 94 ? 2.118 -13.948 -6.742 1.00 93.44 94 GLN A O 1
ATOM 715 N N . PHE A 1 95 ? 1.752 -14.164 -4.583 1.00 94.44 95 PHE A N 1
ATOM 716 C CA . PHE A 1 95 ? 3.183 -14.130 -4.246 1.00 94.44 95 PHE A CA 1
ATOM 717 C C . PHE A 1 95 ? 3.639 -15.415 -3.546 1.00 94.44 95 PHE A C 1
ATOM 719 O O . PHE A 1 95 ? 4.658 -15.446 -2.861 1.00 94.44 95 PHE A O 1
ATOM 726 N N . SER A 1 96 ? 2.891 -16.503 -3.751 1.00 95.44 96 SER A N 1
ATOM 727 C CA . SER A 1 96 ? 3.245 -17.835 -3.272 1.00 95.44 96 SER A CA 1
ATOM 728 C C . SER A 1 96 ? 4.342 -18.472 -4.129 1.00 95.44 96 SER A C 1
ATOM 730 O O . SER A 1 96 ? 4.218 -18.579 -5.356 1.00 95.44 96 SER A O 1
ATOM 732 N N . SER A 1 97 ? 5.385 -18.977 -3.466 1.00 96.25 97 SER A N 1
ATOM 733 C CA . SER A 1 97 ? 6.430 -19.787 -4.100 1.00 96.25 97 SER A CA 1
ATOM 734 C C . SER A 1 97 ? 5.883 -21.091 -4.683 1.00 96.25 97 SER A C 1
ATOM 736 O O . SER A 1 97 ? 6.393 -21.542 -5.704 1.00 96.25 97 SER A O 1
ATOM 738 N N . ASP A 1 98 ? 4.823 -21.664 -4.105 1.00 96.81 98 ASP A N 1
ATOM 739 C CA . ASP A 1 98 ? 4.188 -22.879 -4.633 1.00 96.81 98 ASP A CA 1
ATOM 740 C C . ASP A 1 98 ? 3.525 -22.605 -5.984 1.00 96.81 98 ASP A C 1
ATOM 742 O O . ASP A 1 98 ? 3.656 -23.395 -6.924 1.00 96.81 98 ASP A O 1
ATOM 746 N N . ARG A 1 99 ? 2.855 -21.449 -6.108 1.00 96.81 99 ARG A N 1
ATOM 747 C CA . ARG A 1 99 ? 2.295 -20.994 -7.385 1.00 96.81 99 ARG A CA 1
ATOM 748 C C . ARG A 1 99 ? 3.415 -20.757 -8.395 1.00 96.81 99 ARG A C 1
ATOM 750 O O . ARG A 1 99 ? 3.330 -21.265 -9.506 1.00 96.81 99 ARG A O 1
ATOM 757 N N . MET A 1 100 ? 4.467 -20.030 -8.003 1.00 97.31 100 MET A N 1
ATOM 758 C CA . MET A 1 100 ? 5.627 -19.778 -8.868 1.00 97.31 100 MET A CA 1
ATOM 759 C C . MET A 1 100 ? 6.241 -21.089 -9.378 1.00 97.31 100 MET A C 1
ATOM 761 O O . MET A 1 100 ? 6.401 -21.259 -10.584 1.00 97.31 100 MET A O 1
ATOM 765 N N . LEU A 1 101 ? 6.509 -22.050 -8.493 1.00 97.75 101 LEU A N 1
ATOM 766 C CA . LEU A 1 101 ? 7.079 -23.339 -8.874 1.00 97.75 101 LEU A CA 1
ATOM 767 C C . LEU A 1 101 ? 6.150 -24.121 -9.813 1.00 97.75 101 LEU A C 1
ATOM 769 O O . LEU A 1 101 ? 6.615 -24.677 -10.807 1.00 97.75 101 LEU A O 1
ATOM 773 N N . SER A 1 102 ? 4.846 -24.134 -9.527 1.00 97.19 102 SER A N 1
ATOM 774 C CA . SER A 1 102 ? 3.843 -24.778 -10.384 1.00 97.19 102 SER A CA 1
ATOM 775 C C . SER A 1 102 ? 3.824 -24.158 -11.784 1.00 97.19 102 SER A C 1
ATOM 777 O O . SER A 1 102 ? 3.869 -24.884 -12.774 1.00 97.19 102 SER A O 1
ATOM 779 N N . ASP A 1 103 ? 3.845 -22.826 -11.877 1.00 96.69 103 ASP A N 1
ATOM 780 C CA . ASP A 1 103 ? 3.912 -22.103 -13.150 1.00 96.69 103 ASP A CA 1
ATOM 781 C C . ASP A 1 103 ? 5.174 -22.458 -13.945 1.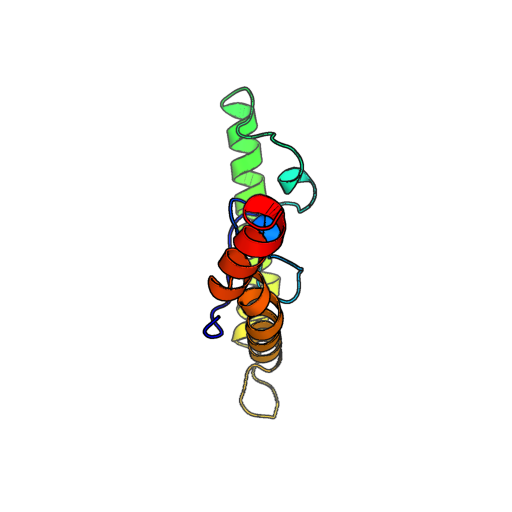00 96.69 103 ASP A C 1
ATOM 783 O O . ASP A 1 103 ? 5.090 -22.708 -15.148 1.00 96.69 103 ASP A O 1
ATOM 787 N N . TYR A 1 104 ? 6.333 -22.536 -13.287 1.00 97.75 104 TYR A N 1
ATOM 788 C CA . TYR A 1 104 ? 7.579 -22.955 -13.934 1.00 97.75 104 TYR A CA 1
ATOM 789 C C . TYR A 1 104 ? 7.495 -24.390 -14.463 1.00 97.75 104 TYR A C 1
ATOM 791 O O . TYR A 1 104 ? 7.922 -24.663 -15.587 1.00 97.75 104 TYR A O 1
ATOM 799 N N . ILE A 1 105 ? 6.941 -25.313 -13.674 1.00 97.69 105 ILE A N 1
ATOM 800 C CA . ILE A 1 105 ? 6.786 -26.710 -14.087 1.00 97.69 105 ILE A CA 1
ATOM 801 C C . ILE A 1 105 ? 5.878 -26.804 -15.314 1.00 97.69 105 ILE A C 1
ATOM 803 O O . ILE A 1 105 ? 6.282 -27.411 -16.300 1.00 97.69 105 ILE A O 1
ATOM 807 N N . GLU A 1 106 ? 4.689 -26.200 -15.282 1.00 97.25 106 GLU A N 1
ATOM 808 C CA . GLU A 1 106 ? 3.708 -26.328 -16.368 1.00 97.25 106 GLU A CA 1
ATOM 809 C C . GLU A 1 106 ? 4.109 -25.577 -17.639 1.00 97.25 106 GLU A C 1
ATOM 811 O O . GLU A 1 106 ? 3.884 -26.076 -18.737 1.00 97.25 106 GLU A O 1
ATOM 816 N N . LYS A 1 107 ? 4.685 -24.376 -17.513 1.00 96.62 107 LYS A N 1
ATOM 817 C CA . LYS A 1 107 ? 4.915 -23.491 -18.667 1.00 96.62 107 LYS A CA 1
ATOM 818 C C . LYS A 1 107 ? 6.298 -23.647 -19.289 1.00 96.62 107 LYS A C 1
ATOM 820 O O . LYS A 1 107 ? 6.467 -23.294 -20.452 1.00 96.62 107 LYS A O 1
ATOM 825 N N . ILE A 1 108 ? 7.288 -24.120 -18.527 1.00 96.19 108 ILE A N 1
ATOM 826 C CA . ILE A 1 108 ? 8.690 -24.155 -18.968 1.00 96.19 108 ILE A CA 1
ATOM 827 C C . ILE A 1 108 ? 9.239 -25.583 -19.021 1.00 96.19 108 ILE A C 1
ATOM 829 O O . ILE A 1 108 ? 9.900 -25.944 -19.995 1.00 96.19 108 ILE A O 1
ATOM 833 N N . TYR A 1 109 ? 9.000 -26.397 -17.987 1.00 94.88 109 TYR A N 1
ATOM 834 C CA . TYR A 1 109 ? 9.665 -27.701 -17.859 1.00 94.88 109 TYR A CA 1
ATOM 835 C C . TYR A 1 109 ? 8.864 -28.887 -18.401 1.00 94.88 109 TYR A C 1
ATOM 837 O O . TYR A 1 109 ? 9.465 -29.856 -18.870 1.00 94.88 109 TYR A O 1
ATOM 845 N N . LYS A 1 110 ? 7.531 -28.840 -18.351 1.00 89.25 110 LYS A N 1
ATOM 846 C CA . LYS A 1 110 ? 6.674 -29.829 -19.005 1.00 89.25 110 LYS A CA 1
ATOM 847 C C . LYS A 1 110 ? 6.618 -29.537 -20.505 1.00 89.25 110 LYS A C 1
ATOM 849 O O . LYS A 1 110 ? 6.315 -28.423 -20.919 1.00 89.25 110 LYS A O 1
ATOM 854 N N . ARG A 1 111 ? 6.951 -30.553 -21.302 1.00 67.19 111 ARG A N 1
ATOM 855 C CA . ARG A 1 111 ? 6.745 -30.595 -22.754 1.00 67.19 111 ARG A CA 1
ATOM 856 C C . ARG A 1 111 ? 5.483 -31.370 -23.078 1.00 67.19 111 ARG A C 1
ATOM 858 O O . ARG A 1 111 ? 5.251 -32.385 -22.383 1.00 67.19 111 ARG A O 1
#

Sequence (111 aa):
MNGGLNFSILDGWWIEGYNEINGFAIGNNAEATSNTSSGENDADNAVMDAEDAESLYSTLENEIIPAFYNIGDSGLPDEWIGRMKNALTTLTPQFSSDRMLSDYIEKIYKR

Foldseek 3Di:
DQLDADEEACDDCNVVQDDPLQHYHFADNVCSPPPCPDDPDPVRNVVVVVRSVVRVVCCVVPPVVCQQPVQDPVRHSPSSSRNSVVNVVRVPVVPPPVNVVVCCCVPPVPD

Secondary structure (DSSP, 8-state):
--SPPEEEES-TTHHHH--SSSEEEES-TTGGGS---S-SSHHHHHHHHHHHHHHHHHHIIIIIHHHHH---TTSS-HHHHHHHHHHHHHHHHHT-HHHHHHHHIIIII--

pLDDT: mean 88.84, std 13.15, range [48.62, 98.19]

Radius of gyration: 17.8 Å; chains: 1; bounding box: 37×51×42 Å